Protein AF-A0A831Y9S1-F1 (afdb_monomer_lite)

Structure (mmCIF, N/CA/C/O backbone):
data_AF-A0A831Y9S1-F1
#
_entry.id   AF-A0A831Y9S1-F1
#
loop_
_atom_site.group_PDB
_atom_site.id
_atom_site.type_symbol
_atom_site.label_atom_id
_atom_site.label_alt_id
_atom_site.label_comp_id
_atom_site.label_asym_id
_atom_site.label_entity_id
_atom_site.label_seq_id
_atom_site.pdbx_PDB_ins_code
_atom_site.Cartn_x
_atom_site.Cartn_y
_atom_site.Cartn_z
_atom_site.occupancy
_atom_site.B_iso_or_equiv
_atom_site.auth_seq_id
_atom_site.auth_comp_id
_atom_site.auth_asym_id
_atom_site.auth_atom_id
_atom_site.pdbx_PDB_model_num
ATOM 1 N N . MET A 1 1 ? -21.520 7.016 -12.160 1.00 39.16 1 MET A N 1
ATOM 2 C CA . MET A 1 1 ? -20.364 7.307 -11.286 1.00 39.16 1 MET A CA 1
ATOM 3 C C . MET A 1 1 ? -19.129 7.430 -12.152 1.00 39.16 1 MET A C 1
ATOM 5 O O . MET A 1 1 ? -18.780 6.476 -12.834 1.00 39.16 1 MET A O 1
ATOM 9 N N . GLN A 1 2 ? -18.524 8.610 -12.191 1.00 40.22 2 GLN A N 1
ATOM 10 C CA . GLN A 1 2 ? -17.278 8.852 -12.910 1.00 40.22 2 GLN A CA 1
ATOM 11 C C . GLN A 1 2 ? -16.147 8.501 -11.933 1.00 40.22 2 GLN A C 1
ATOM 13 O O . GLN A 1 2 ? -15.988 9.160 -10.913 1.00 40.22 2 GLN A O 1
ATOM 18 N N . PHE A 1 3 ? -15.468 7.376 -12.159 1.00 49.06 3 PHE A N 1
ATOM 19 C CA . PHE A 1 3 ? -14.436 6.874 -11.249 1.00 49.06 3 PHE A CA 1
ATOM 20 C C . PHE A 1 3 ? -13.163 7.717 -11.389 1.00 49.06 3 PHE A C 1
ATOM 22 O O . PHE A 1 3 ? -12.496 7.660 -12.425 1.00 49.06 3 PHE A O 1
ATOM 29 N N . GLU A 1 4 ? -12.800 8.468 -10.349 1.00 58.16 4 GLU A N 1
ATOM 30 C CA . GLU A 1 4 ? -11.494 9.126 -10.264 1.00 58.16 4 GLU A CA 1
ATOM 31 C C . GLU A 1 4 ? -10.415 8.074 -9.981 1.00 58.16 4 GLU A C 1
ATOM 33 O O . GLU A 1 4 ? -10.063 7.794 -8.838 1.00 58.16 4 GLU A O 1
ATOM 38 N N . LYS A 1 5 ? -9.896 7.459 -11.051 1.00 59.75 5 LYS A N 1
ATOM 39 C CA . LYS A 1 5 ? -8.851 6.419 -10.995 1.00 59.75 5 LYS A CA 1
ATOM 40 C C . LYS A 1 5 ? -7.551 6.870 -10.304 1.00 59.75 5 LYS A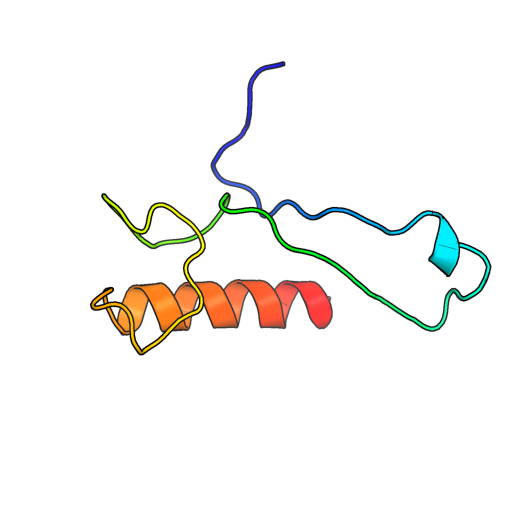 C 1
ATOM 42 O O . LYS A 1 5 ? -6.704 6.022 -10.0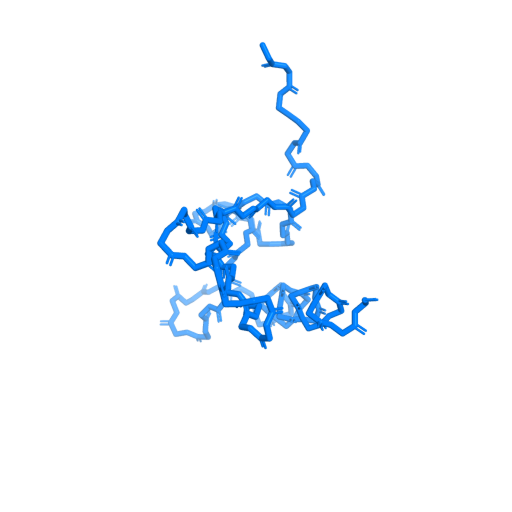35 1.00 59.75 5 LYS A O 1
ATOM 47 N N . SER A 1 6 ? -7.386 8.170 -10.055 1.00 73.38 6 SER A N 1
ATOM 48 C CA . SER A 1 6 ? -6.190 8.790 -9.481 1.00 73.38 6 SER A CA 1
ATOM 49 C C . SER A 1 6 ? -6.137 8.793 -7.951 1.00 73.38 6 SER A C 1
ATOM 51 O O . SER A 1 6 ? -5.100 9.159 -7.408 1.00 73.38 6 SER A O 1
ATOM 53 N N . LYS A 1 7 ? -7.207 8.409 -7.243 1.00 87.44 7 LYS A N 1
ATOM 54 C CA . LYS A 1 7 ? -7.240 8.430 -5.770 1.00 87.44 7 LYS A CA 1
ATOM 55 C C . LYS A 1 7 ? -7.124 7.031 -5.173 1.00 87.44 7 LYS A C 1
ATOM 57 O O . LYS A 1 7 ? -7.647 6.069 -5.740 1.00 87.44 7 LYS A O 1
ATOM 62 N N . LEU A 1 8 ? -6.464 6.943 -4.013 1.00 93.69 8 LEU A N 1
ATOM 63 C CA . LEU A 1 8 ? -6.523 5.755 -3.163 1.00 93.69 8 LEU A CA 1
ATOM 64 C C . LEU A 1 8 ? -7.976 5.496 -2.765 1.00 93.69 8 LEU A C 1
ATOM 66 O O . LEU A 1 8 ? -8.745 6.419 -2.499 1.00 93.69 8 LEU A O 1
ATOM 70 N N . GLN A 1 9 ? -8.344 4.223 -2.756 1.00 94.31 9 GLN A N 1
ATOM 71 C CA . GLN A 1 9 ? -9.663 3.757 -2.353 1.00 94.31 9 GLN A CA 1
ATOM 72 C C . GLN A 1 9 ? -9.488 2.519 -1.489 1.00 94.31 9 GLN A C 1
ATOM 74 O O . GLN A 1 9 ? -8.597 1.707 -1.749 1.00 94.31 9 GLN A O 1
ATOM 79 N N . TRP A 1 10 ? -10.351 2.351 -0.499 1.00 95.31 10 TRP A N 1
ATOM 80 C CA . TRP A 1 10 ? -10.361 1.183 0.367 1.00 95.31 10 TRP A CA 1
ATOM 81 C C . TRP A 1 10 ? -11.787 0.797 0.742 1.00 95.31 10 TRP A C 1
ATOM 83 O O . TRP A 1 10 ? -12.729 1.570 0.577 1.00 95.31 10 TRP A O 1
ATOM 93 N N . VAL A 1 11 ? -11.928 -0.434 1.220 1.00 95.62 11 VAL A N 1
ATOM 94 C CA . VAL A 1 11 ? -13.139 -0.918 1.879 1.00 95.62 11 VAL A CA 1
ATOM 95 C C . VAL A 1 11 ? -12.923 -0.848 3.381 1.00 95.62 11 VAL A C 1
ATOM 97 O O . VAL A 1 11 ? -11.859 -1.231 3.878 1.00 95.62 11 VAL A O 1
ATOM 100 N N . GLU A 1 12 ? -13.950 -0.376 4.074 1.00 94.12 12 GLU A N 1
ATOM 101 C CA . GLU A 1 12 ? -14.047 -0.373 5.528 1.00 94.12 12 GLU A CA 1
ATOM 102 C C . GLU A 1 12 ? -14.953 -1.510 5.988 1.00 94.12 12 GLU A C 1
ATOM 104 O O . GLU A 1 12 ? -15.828 -1.985 5.256 1.00 94.12 12 GLU A O 1
ATOM 109 N N . TYR A 1 13 ? -14.729 -1.959 7.214 1.00 94.31 13 TYR A N 1
ATOM 110 C CA . TYR A 1 13 ? -15.434 -3.099 7.768 1.00 94.31 13 TYR A CA 1
ATOM 111 C C . TYR A 1 13 ? -16.503 -2.633 8.741 1.00 94.31 13 TYR A C 1
ATOM 113 O O . TYR A 1 13 ? -16.193 -2.159 9.830 1.00 94.31 13 TYR A O 1
ATOM 121 N N . ASP A 1 14 ? -17.766 -2.871 8.392 1.00 94.19 14 ASP A N 1
ATOM 122 C CA . ASP A 1 14 ? -18.899 -2.606 9.285 1.00 94.19 14 ASP A CA 1
ATOM 123 C C . ASP A 1 14 ? -18.744 -3.289 10.652 1.00 94.19 14 ASP A C 1
ATOM 125 O O . ASP A 1 14 ? -19.148 -2.733 11.669 1.00 94.19 14 ASP A O 1
ATOM 129 N N . LEU A 1 15 ? -18.093 -4.457 10.679 1.00 95.44 15 LEU A N 1
ATOM 130 C CA . LEU A 1 15 ? -17.782 -5.216 11.892 1.00 95.44 15 LEU A CA 1
ATOM 131 C C . LEU A 1 15 ? -16.896 -4.446 12.889 1.00 95.44 15 LEU A C 1
ATOM 133 O O . LEU A 1 15 ? -16.903 -4.756 14.075 1.00 95.44 15 LEU A O 1
ATOM 137 N N . LEU A 1 16 ? -16.114 -3.473 12.420 1.00 94.81 16 LEU A N 1
ATOM 138 C CA . LEU A 1 16 ? -15.148 -2.736 13.238 1.00 94.81 16 LEU A CA 1
ATOM 139 C C . LEU A 1 16 ? -15.666 -1.366 13.694 1.00 94.81 16 LEU A C 1
ATOM 141 O O . LEU A 1 16 ? -14.951 -0.664 14.403 1.00 94.81 16 LEU A O 1
ATOM 145 N N . LYS A 1 17 ? -16.907 -0.990 13.347 1.00 92.56 17 LYS A N 1
ATOM 146 C CA . LYS A 1 17 ? -17.489 0.326 13.680 1.00 92.56 17 LYS A CA 1
ATOM 147 C C . LYS A 1 17 ? -17.486 0.639 15.179 1.00 92.56 17 LYS A C 1
ATOM 149 O O . LYS A 1 17 ? -17.276 1.789 15.554 1.00 92.56 17 LYS A O 1
ATOM 154 N N . ASP A 1 18 ? -17.661 -0.378 16.020 1.00 95.94 18 ASP A N 1
ATOM 155 C CA . ASP A 1 18 ? -17.691 -0.233 17.481 1.00 95.94 18 ASP A CA 1
ATOM 156 C C . ASP A 1 18 ? -16.287 -0.253 18.124 1.00 95.94 18 ASP A C 1
ATOM 158 O O . ASP A 1 18 ? -16.145 -0.112 19.341 1.00 95.94 18 ASP A O 1
ATOM 162 N N . HIS A 1 19 ? -15.230 -0.406 17.320 1.00 95.56 19 HIS A N 1
ATOM 163 C CA . HIS A 1 19 ? -13.837 -0.476 17.762 1.00 95.56 19 HIS A CA 1
ATOM 164 C C . HIS A 1 19 ? -12.986 0.637 17.120 1.00 95.56 19 HIS A C 1
ATOM 166 O O . HIS A 1 19 ? -12.079 0.344 16.344 1.00 95.56 19 HIS A O 1
ATOM 172 N N . PRO A 1 20 ? -13.202 1.920 17.478 1.00 89.38 20 PRO A N 1
ATOM 173 C CA . PRO A 1 20 ? -12.588 3.072 16.801 1.00 89.38 20 PRO A CA 1
ATOM 174 C C . PRO A 1 20 ? -11.060 3.167 16.942 1.00 89.38 20 PRO A C 1
ATOM 176 O O . PRO A 1 20 ? -10.426 3.958 16.254 1.00 89.38 20 PRO A O 1
ATOM 179 N N . VAL A 1 21 ? -10.453 2.383 17.838 1.00 93.06 21 VAL A N 1
ATOM 180 C CA . VAL A 1 21 ? -8.989 2.288 17.981 1.00 93.06 21 VAL A CA 1
ATOM 181 C C . VAL A 1 21 ? -8.340 1.413 16.904 1.00 93.06 21 VAL A C 1
ATOM 183 O O . VAL A 1 21 ? -7.118 1.402 16.786 1.00 93.06 21 VAL A O 1
ATOM 186 N N . ILE A 1 22 ? -9.138 0.650 16.152 1.00 92.12 22 ILE A N 1
ATOM 187 C CA . ILE A 1 22 ? -8.673 -0.221 15.074 1.00 92.12 22 ILE A CA 1
ATOM 188 C C . ILE A 1 22 ? -8.926 0.493 13.744 1.00 92.12 22 ILE A C 1
ATOM 190 O O . ILE A 1 22 ? -10.055 0.515 13.261 1.00 92.12 22 ILE A O 1
ATOM 194 N N . ASP A 1 23 ? -7.869 1.028 13.132 1.00 88.88 23 ASP A N 1
ATOM 195 C CA . ASP A 1 23 ? -7.910 1.473 11.735 1.00 88.88 23 ASP A CA 1
ATOM 196 C C . ASP A 1 23 ? -7.534 0.302 10.816 1.00 88.88 23 ASP A C 1
ATOM 198 O O . ASP A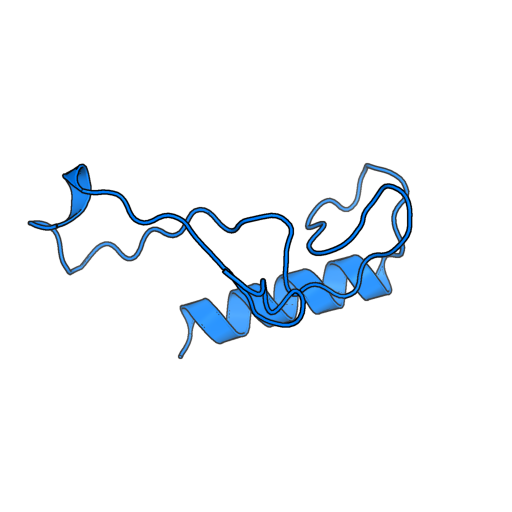 1 23 ? -6.392 -0.166 10.802 1.00 88.88 23 ASP A O 1
ATOM 202 N N . ALA A 1 24 ? -8.519 -0.219 10.085 1.00 92.56 24 ALA A N 1
ATOM 203 C CA . ALA A 1 24 ? -8.343 -1.336 9.168 1.00 92.56 24 ALA A CA 1
ATOM 204 C C . ALA A 1 24 ? -8.932 -1.002 7.797 1.00 92.56 24 ALA A C 1
ATOM 206 O O . ALA A 1 24 ? -10.149 -0.927 7.618 1.00 92.56 24 ALA A O 1
ATOM 207 N N . LYS A 1 25 ? -8.044 -0.886 6.808 1.00 93.62 25 LYS A N 1
ATOM 208 C CA . LYS A 1 25 ? -8.374 -0.548 5.423 1.00 93.62 25 LYS A CA 1
ATOM 209 C C . LYS A 1 25 ? -7.937 -1.670 4.490 1.00 93.62 25 LYS A C 1
ATOM 211 O O . LYS A 1 25 ? -6.768 -2.056 4.477 1.00 93.62 25 LYS A O 1
ATOM 216 N N . THR A 1 26 ? -8.851 -2.161 3.655 1.00 96.06 26 THR A N 1
ATOM 217 C CA . THR A 1 26 ? -8.476 -2.999 2.504 1.00 96.06 26 THR A CA 1
ATOM 218 C C . THR A 1 26 ? -8.410 -2.144 1.260 1.00 96.06 26 THR A C 1
ATOM 220 O O . THR A 1 26 ? -9.440 -1.818 0.670 1.00 96.06 26 THR A O 1
ATOM 223 N N . TYR A 1 27 ? -7.194 -1.788 0.859 1.00 96.38 27 TYR A N 1
ATOM 224 C CA . TYR A 1 27 ? -6.969 -0.968 -0.324 1.00 96.38 27 TYR A CA 1
ATOM 225 C C . TYR A 1 27 ? -7.368 -1.691 -1.615 1.00 96.38 27 TYR A C 1
ATOM 227 O O . TYR A 1 27 ? -7.101 -2.879 -1.813 1.00 96.38 27 TYR A O 1
ATOM 235 N N . LEU A 1 28 ? -8.008 -0.942 -2.509 1.00 95.69 28 LEU A N 1
ATOM 236 C CA . LEU A 1 28 ? -8.375 -1.366 -3.854 1.00 95.69 28 LEU A CA 1
ATOM 237 C C . LEU A 1 28 ? -7.229 -1.095 -4.838 1.00 95.69 28 LEU A C 1
ATOM 239 O O . LEU A 1 28 ? -6.269 -0.394 -4.541 1.00 95.69 28 LEU A O 1
ATOM 243 N N . ARG A 1 29 ? -7.340 -1.617 -6.064 1.00 95.25 29 ARG A N 1
ATOM 244 C CA . ARG A 1 29 ? -6.269 -1.533 -7.077 1.00 95.25 29 ARG A CA 1
ATOM 245 C C . ARG A 1 29 ? -6.010 -0.132 -7.655 1.00 95.25 29 ARG A C 1
ATOM 247 O O . ARG A 1 29 ? -5.169 -0.030 -8.549 1.00 95.25 29 ARG A O 1
ATOM 254 N N . HIS A 1 30 ? -6.736 0.903 -7.234 1.00 94.06 30 HIS A N 1
ATOM 255 C CA . HIS A 1 30 ? -6.714 2.259 -7.807 1.00 94.06 30 HIS A CA 1
ATOM 256 C C . HIS A 1 30 ? -5.739 3.197 -7.079 1.00 94.06 30 HIS A C 1
ATOM 258 O O . HIS A 1 30 ? -5.384 2.948 -5.931 1.00 94.06 30 HIS A O 1
ATOM 264 N N . GLY A 1 31 ? -5.332 4.285 -7.743 1.00 94.12 31 GLY A N 1
ATOM 265 C CA . GLY A 1 31 ? -4.532 5.348 -7.129 1.00 94.12 31 GLY A CA 1
ATOM 266 C C . GLY A 1 31 ? -3.036 5.064 -6.981 1.00 94.12 31 GLY A C 1
ATOM 267 O O . GLY A 1 31 ? -2.368 5.803 -6.266 1.00 94.12 31 GLY A O 1
ATOM 268 N N . GLY A 1 32 ? -2.506 4.020 -7.624 1.00 96.06 32 GLY A N 1
ATOM 269 C CA . GLY A 1 32 ? -1.072 3.720 -7.603 1.00 96.06 32 GLY A CA 1
ATOM 270 C C . GLY A 1 32 ? -0.328 4.098 -8.891 1.00 96.06 32 GLY A C 1
ATOM 271 O O . GLY A 1 32 ? -0.918 4.577 -9.859 1.00 96.06 32 GLY A O 1
ATOM 272 N N . ALA A 1 33 ? 0.981 3.860 -8.887 1.00 96.50 33 ALA A N 1
ATOM 273 C CA . ALA A 1 33 ? 1.944 4.199 -9.933 1.00 96.50 33 ALA A CA 1
ATOM 274 C C . ALA A 1 33 ? 2.361 3.008 -10.818 1.00 96.50 33 ALA A C 1
ATOM 276 O O . ALA A 1 33 ? 3.194 3.162 -11.710 1.00 96.50 33 ALA A O 1
ATOM 277 N N . SER A 1 34 ? 1.846 1.803 -10.561 1.00 97.38 34 SER A N 1
ATOM 278 C CA . SER A 1 34 ? 2.123 0.635 -11.403 1.00 97.38 34 SER A CA 1
ATOM 279 C C . SER A 1 34 ? 1.312 0.691 -12.699 1.00 97.38 34 SER A C 1
ATOM 281 O O . SER A 1 34 ? 0.203 1.226 -12.746 1.00 97.38 34 SER A O 1
ATOM 283 N N . GLU A 1 35 ? 1.838 0.086 -13.761 1.00 95.31 35 GLU A N 1
ATOM 284 C CA . GLU A 1 35 ? 1.250 0.141 -15.104 1.00 95.31 35 GLU A CA 1
ATOM 285 C C . GLU A 1 35 ? 0.917 -1.254 -15.665 1.00 95.31 35 GLU A C 1
ATOM 287 O O . GLU A 1 35 ? 1.237 -2.295 -15.083 1.00 95.31 35 GLU A O 1
ATOM 292 N N . ASN A 1 36 ? 0.279 -1.289 -16.842 1.00 94.62 36 ASN A N 1
ATOM 293 C CA . ASN A 1 36 ? -0.026 -2.510 -17.593 1.00 94.62 36 ASN A CA 1
ATOM 294 C C . ASN A 1 36 ? -0.787 -3.548 -16.744 1.00 94.62 36 ASN A C 1
ATOM 296 O O . ASN A 1 36 ? -1.808 -3.242 -16.129 1.00 94.62 36 ASN A O 1
ATOM 300 N N . LYS A 1 37 ? -0.295 -4.791 -16.692 1.00 95.88 37 LYS A N 1
ATOM 301 C CA . LYS A 1 37 ? -0.897 -5.887 -15.916 1.00 95.88 37 LYS A CA 1
ATOM 302 C C . LYS A 1 37 ? -0.855 -5.665 -14.398 1.00 95.88 37 LYS A C 1
ATOM 304 O O . LYS A 1 37 ? -1.579 -6.346 -13.678 1.00 95.88 37 LYS A O 1
ATOM 309 N N . PHE A 1 38 ? -0.039 -4.721 -13.926 1.00 96.94 38 PHE A N 1
ATOM 310 C CA . PHE A 1 38 ? 0.068 -4.337 -12.518 1.00 96.94 38 PHE A CA 1
ATOM 311 C C . PHE A 1 38 ? -0.712 -3.062 -12.191 1.00 96.94 38 PHE A C 1
ATOM 313 O O . PHE A 1 38 ? -0.688 -2.613 -11.046 1.00 96.94 38 PHE A O 1
ATOM 320 N N . PHE A 1 39 ? -1.424 -2.490 -13.169 1.00 94.44 39 PHE A N 1
ATOM 321 C CA . PHE A 1 39 ? -2.200 -1.276 -12.965 1.00 94.44 39 PHE A CA 1
ATOM 322 C C . PHE A 1 39 ? -3.209 -1.443 -11.798 1.00 94.44 39 PHE A C 1
ATOM 324 O O . PHE A 1 39 ? -4.045 -2.356 -11.827 1.00 94.44 39 PHE A O 1
ATOM 331 N N . SER A 1 40 ? -3.219 -0.598 -10.759 1.00 94.75 40 SER A N 1
ATOM 332 C CA . SER A 1 40 ? -2.342 0.569 -10.510 1.00 94.75 40 SER A CA 1
ATOM 333 C C . SER A 1 40 ? -1.602 0.540 -9.172 1.00 94.75 40 SER A C 1
ATOM 335 O O . SER A 1 40 ? -0.480 1.023 -9.090 1.00 94.75 40 SER A O 1
ATOM 337 N N . LEU A 1 41 ? -2.182 -0.060 -8.133 1.00 97.38 41 LEU A N 1
ATOM 338 C CA . LEU A 1 41 ? -1.617 -0.101 -6.783 1.00 97.38 41 LEU A CA 1
ATOM 339 C C . LEU A 1 41 ? -1.076 -1.499 -6.453 1.00 97.38 41 LEU A C 1
ATOM 341 O O . LEU A 1 41 ? -1.625 -2.217 -5.619 1.00 97.38 41 LEU A O 1
ATOM 345 N N . ASN A 1 42 ? -0.022 -1.931 -7.145 1.00 98.06 42 ASN A N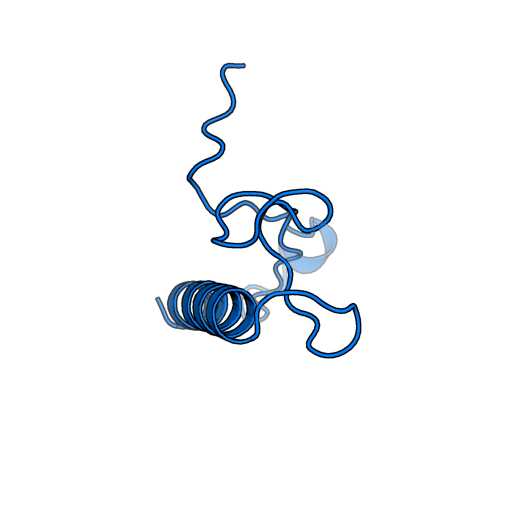 1
ATOM 346 C CA . ASN A 1 42 ? 0.654 -3.178 -6.797 1.00 98.06 42 ASN A CA 1
ATOM 347 C C . ASN A 1 42 ? 1.640 -2.959 -5.638 1.00 98.06 42 ASN A C 1
ATOM 349 O O . ASN A 1 42 ? 2.491 -2.073 -5.680 1.00 98.06 42 ASN A O 1
ATOM 353 N N . LEU A 1 43 ? 1.544 -3.812 -4.619 1.00 97.75 43 LEU A N 1
ATOM 354 C CA . LEU A 1 43 ? 2.379 -3.761 -3.416 1.00 97.75 43 LEU A CA 1
ATOM 355 C C . LEU A 1 43 ? 3.392 -4.911 -3.343 1.00 97.75 43 LEU A C 1
ATOM 357 O O . LEU A 1 43 ? 4.151 -4.990 -2.376 1.00 97.75 43 LEU A O 1
ATOM 361 N N . SER A 1 44 ? 3.404 -5.829 -4.314 1.00 97.31 44 SER A N 1
ATOM 362 C CA . SER A 1 44 ? 4.253 -7.023 -4.282 1.00 97.31 44 SER A CA 1
ATOM 363 C C . SER A 1 44 ? 5.588 -6.811 -4.993 1.00 97.31 44 SER A C 1
ATOM 365 O O . SER A 1 44 ? 5.624 -6.369 -6.138 1.00 97.31 44 SER A O 1
ATOM 367 N N . ASN A 1 45 ? 6.677 -7.241 -4.345 1.00 96.19 45 ASN A N 1
ATOM 368 C CA . ASN A 1 45 ? 8.028 -7.261 -4.924 1.00 96.19 45 ASN A CA 1
ATOM 369 C C . ASN A 1 45 ? 8.315 -8.517 -5.771 1.00 96.19 45 ASN A C 1
ATOM 371 O O . ASN A 1 45 ? 9.403 -8.634 -6.320 1.00 96.19 45 ASN A O 1
ATOM 375 N N . GLN A 1 46 ? 7.393 -9.484 -5.835 1.00 96.62 46 GLN A N 1
ATOM 376 C CA . GLN A 1 46 ? 7.685 -10.844 -6.326 1.00 96.62 46 GLN A CA 1
ATOM 377 C C . GLN A 1 46 ? 6.953 -11.213 -7.623 1.00 96.62 46 GLN A C 1
ATOM 379 O O . GLN A 1 46 ? 6.996 -12.356 -8.062 1.00 96.62 46 GLN A O 1
ATOM 384 N N . VAL A 1 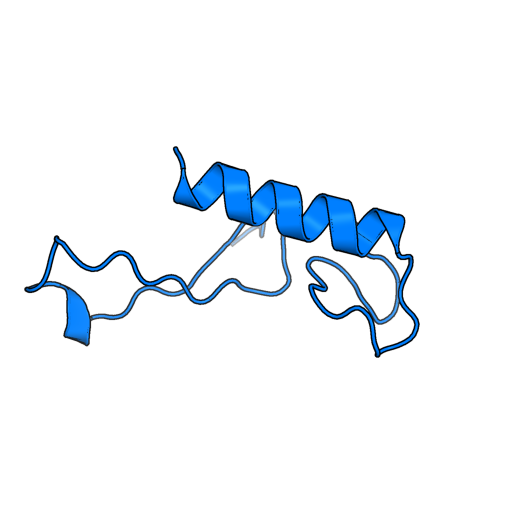47 ? 6.249 -10.260 -8.236 1.00 96.31 47 VAL A N 1
ATOM 385 C CA . VAL A 1 47 ? 5.377 -10.517 -9.398 1.00 96.31 47 VAL A CA 1
ATOM 386 C C . VAL A 1 47 ? 5.927 -9.956 -10.712 1.00 96.31 47 VAL A C 1
ATOM 388 O O . VAL A 1 47 ? 5.271 -10.076 -11.743 1.00 96.31 47 VAL A O 1
ATOM 391 N N . GLY A 1 48 ? 7.137 -9.385 -10.688 1.00 97.00 48 GLY A N 1
ATOM 392 C CA . GLY A 1 48 ? 7.815 -8.829 -11.866 1.00 97.00 48 GLY A CA 1
ATOM 393 C C . GLY A 1 48 ? 7.368 -7.417 -12.255 1.00 97.00 48 GLY A C 1
ATOM 394 O O . GLY A 1 48 ? 7.434 -7.071 -13.432 1.00 97.00 48 GLY A O 1
ATOM 395 N N . ASP A 1 49 ? 6.871 -6.638 -11.295 1.00 98.06 49 ASP A N 1
ATOM 396 C CA . ASP A 1 49 ? 6.567 -5.214 -11.476 1.00 98.06 49 ASP A CA 1
ATOM 397 C C . ASP A 1 49 ? 7.817 -4.342 -11.279 1.00 98.06 49 ASP A C 1
ATOM 399 O O . ASP A 1 49 ? 8.835 -4.805 -10.756 1.00 98.06 49 ASP A O 1
ATOM 403 N N . SER A 1 50 ? 7.729 -3.075 -11.680 1.00 97.81 50 SER A N 1
ATOM 404 C CA . SER A 1 50 ? 8.764 -2.070 -11.445 1.00 97.81 50 SER A CA 1
ATOM 405 C C . SER A 1 50 ? 9.008 -1.882 -9.938 1.00 97.81 50 SER A C 1
ATOM 407 O O . SER A 1 50 ? 8.074 -1.513 -9.216 1.00 97.81 50 SER A O 1
ATOM 409 N N . PRO A 1 51 ? 10.246 -2.078 -9.437 1.00 98.12 51 PRO A N 1
ATOM 410 C CA . PRO A 1 51 ? 10.570 -1.856 -8.027 1.00 98.12 51 PRO A CA 1
ATOM 411 C C . PRO A 1 51 ? 10.259 -0.432 -7.551 1.00 98.12 51 PRO A C 1
ATOM 413 O O . PRO A 1 51 ? 9.814 -0.251 -6.416 1.00 98.12 51 PRO A O 1
ATOM 416 N N . ASP A 1 52 ? 10.440 0.565 -8.422 1.00 98.25 52 ASP A N 1
ATOM 417 C CA . ASP A 1 52 ? 10.160 1.968 -8.111 1.00 98.25 52 ASP A CA 1
ATOM 418 C C . ASP A 1 52 ? 8.656 2.224 -7.973 1.00 98.25 52 ASP A C 1
ATOM 420 O O . ASP A 1 52 ? 8.233 2.845 -6.998 1.00 98.25 52 ASP A O 1
ATOM 424 N N . SER A 1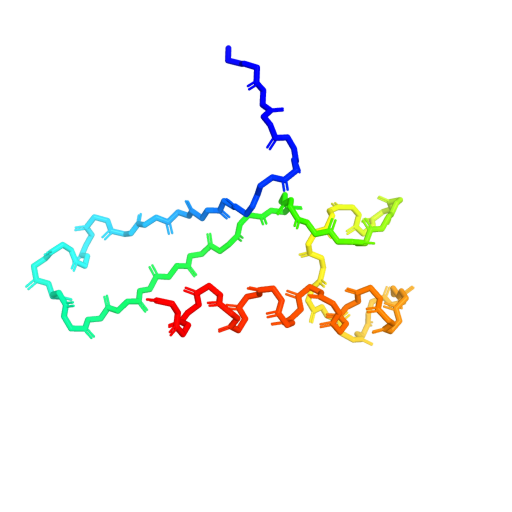 53 ? 7.833 1.677 -8.876 1.00 97.88 53 SER A N 1
ATOM 425 C CA . SER A 1 53 ? 6.370 1.783 -8.778 1.00 97.88 53 SER A CA 1
ATOM 426 C C . SER A 1 53 ? 5.850 1.119 -7.502 1.00 97.88 53 SER A C 1
ATOM 428 O O . SER A 1 53 ? 5.028 1.699 -6.794 1.00 97.88 53 SER A O 1
ATOM 430 N N . VAL A 1 54 ? 6.371 -0.062 -7.147 1.00 98.38 54 VAL A N 1
ATOM 431 C CA . VAL A 1 54 ? 5.987 -0.760 -5.908 1.00 98.38 54 VAL A CA 1
ATOM 432 C C . VAL A 1 54 ? 6.405 0.030 -4.667 1.00 98.38 54 VAL A C 1
ATOM 434 O O . VAL A 1 54 ? 5.641 0.105 -3.701 1.00 98.38 54 VAL A O 1
ATOM 437 N N . LYS A 1 55 ? 7.592 0.649 -4.679 1.00 98.38 55 LYS A N 1
ATOM 438 C CA . LYS A 1 55 ? 8.039 1.536 -3.599 1.00 98.38 55 LYS A CA 1
ATOM 439 C C . LYS A 1 55 ? 7.105 2.739 -3.451 1.00 98.38 55 LYS A C 1
ATOM 441 O O . LYS A 1 55 ? 6.605 2.961 -2.353 1.00 98.38 55 LYS A O 1
ATOM 446 N N . MET A 1 56 ? 6.806 3.444 -4.544 1.00 97.81 56 MET A N 1
ATOM 447 C CA . MET A 1 56 ? 5.875 4.579 -4.540 1.00 97.81 56 MET A CA 1
ATOM 448 C C . MET A 1 56 ? 4.494 4.180 -4.007 1.00 97.81 56 MET A C 1
ATOM 450 O O . MET A 1 56 ? 3.939 4.877 -3.165 1.00 97.81 56 MET A O 1
ATOM 454 N N . ASN A 1 57 ? 3.965 3.026 -4.424 1.00 97.81 57 ASN A N 1
ATOM 455 C CA . ASN A 1 57 ? 2.681 2.520 -3.933 1.00 97.81 57 ASN A CA 1
ATOM 456 C C . ASN A 1 57 ? 2.690 2.263 -2.422 1.00 97.81 57 ASN A C 1
ATOM 458 O O . ASN A 1 57 ? 1.720 2.574 -1.737 1.00 97.81 57 ASN A O 1
ATOM 462 N N . ARG A 1 58 ? 3.780 1.716 -1.876 1.00 97.56 58 ARG A N 1
ATOM 463 C CA . ARG A 1 58 ? 3.910 1.502 -0.427 1.00 97.56 58 ARG A CA 1
ATOM 464 C C . ARG A 1 58 ? 4.058 2.808 0.341 1.00 97.56 58 ARG A C 1
ATOM 466 O O . ARG A 1 58 ? 3.477 2.928 1.416 1.00 97.56 58 ARG A O 1
ATOM 473 N N . ASP A 1 59 ? 4.790 3.772 -0.207 1.00 97.44 59 ASP A N 1
ATOM 474 C CA . ASP A 1 59 ? 4.925 5.102 0.388 1.00 97.44 59 ASP A CA 1
ATOM 475 C C . ASP A 1 59 ? 3.568 5.831 0.413 1.00 97.44 59 ASP A C 1
ATOM 477 O O . ASP A 1 59 ? 3.226 6.447 1.421 1.00 97.44 59 ASP A O 1
ATOM 481 N N . LEU A 1 60 ? 2.742 5.680 -0.633 1.00 95.69 60 LEU A N 1
ATOM 482 C CA . LEU A 1 60 ? 1.359 6.176 -0.660 1.00 95.69 60 LEU A CA 1
ATOM 483 C C . LEU A 1 60 ? 0.509 5.585 0.475 1.00 95.69 60 LEU A C 1
ATOM 485 O O . LEU A 1 60 ? -0.126 6.339 1.207 1.00 95.69 60 LEU A O 1
ATOM 489 N N . ILE A 1 61 ? 0.535 4.259 0.660 1.00 95.69 61 ILE A N 1
ATOM 490 C CA . ILE A 1 61 ? -0.184 3.597 1.762 1.00 95.69 61 ILE A CA 1
ATOM 491 C C . ILE A 1 61 ? 0.325 4.067 3.124 1.00 95.69 61 ILE A C 1
ATOM 493 O O . ILE A 1 61 ? -0.458 4.349 4.025 1.00 95.69 61 ILE A O 1
ATOM 497 N N . LYS A 1 62 ? 1.645 4.171 3.286 1.00 95.69 62 LYS A N 1
ATOM 498 C CA . LYS A 1 62 ? 2.243 4.601 4.548 1.00 95.69 62 LYS A CA 1
ATOM 499 C C . LYS A 1 62 ? 1.804 6.016 4.925 1.00 95.69 62 LYS A C 1
ATOM 501 O O . LYS A 1 62 ? 1.482 6.244 6.085 1.00 95.69 62 LYS A O 1
ATOM 506 N N . ASN A 1 63 ? 1.763 6.931 3.959 1.00 94.25 63 ASN A N 1
ATOM 507 C CA . ASN A 1 63 ? 1.299 8.295 4.189 1.00 94.25 63 ASN A CA 1
ATOM 508 C C . ASN A 1 63 ? -0.195 8.344 4.545 1.00 94.25 63 ASN A C 1
ATOM 510 O O . ASN A 1 63 ? -0.565 9.138 5.398 1.00 94.25 63 ASN A O 1
ATOM 514 N N . ASP A 1 64 ? -1.034 7.493 3.946 1.00 93.31 64 ASP A N 1
ATOM 515 C CA . ASP A 1 64 ? -2.472 7.420 4.260 1.00 93.31 64 ASP A CA 1
ATOM 516 C C . ASP A 1 64 ? -2.759 6.884 5.672 1.00 93.31 64 ASP A C 1
ATOM 518 O O . ASP A 1 64 ? -3.687 7.344 6.326 1.00 93.31 64 ASP A O 1
ATOM 522 N N . ILE A 1 65 ? -1.962 5.927 6.156 1.00 90.00 65 ILE A N 1
ATOM 523 C CA . ILE A 1 65 ? -2.114 5.358 7.509 1.00 90.00 65 ILE A CA 1
ATOM 524 C C . ILE A 1 65 ? -1.567 6.310 8.589 1.00 90.00 65 ILE A C 1
ATOM 526 O O . ILE A 1 65 ? -1.952 6.224 9.751 1.00 90.00 65 ILE A O 1
ATOM 530 N N . GLN A 1 66 ? -0.625 7.186 8.231 1.00 84.69 66 GLN A N 1
ATOM 531 C CA . GLN A 1 66 ? 0.016 8.122 9.164 1.00 84.69 66 GLN A CA 1
ATOM 532 C C . GLN A 1 66 ? -0.639 9.512 9.212 1.00 84.69 66 GLN A C 1
ATOM 534 O O . GLN A 1 66 ? -0.243 10.311 10.063 1.00 84.69 66 GLN A O 1
ATOM 539 N N . ALA A 1 67 ? -1.563 9.808 8.296 1.00 68.44 67 ALA A N 1
ATOM 540 C CA . ALA A 1 67 ? -2.303 11.069 8.220 1.00 68.44 67 ALA A CA 1
ATOM 541 C C . ALA A 1 67 ? -3.473 11.105 9.211 1.00 68.44 67 ALA A C 1
ATOM 543 O O . ALA A 1 67 ? -3.701 12.198 9.779 1.00 68.44 67 ALA A O 1
#

Sequence (67 aa):
MQFEKSKLQWVEYDLLKDHPVIDAKTYLRHGGASENKFFSLNLSNQVGDSPDSVKMNRDLIKNDIQA

Radius of gyration: 13.4 Å; chains: 1; bounding box: 31×22×36 Å

Foldseek 3Di:
DPDPLQDWDWDDDPVCPVPVVDDDTHIDQGNFPWDDPSRGQDQDPPPPTDPVRNVRSVVVVVVVVVD

Secondary structure (DSSP, 8-state):
----TTS--EE--GGGTT-TT----EE-S-S-S--GGG-S----SSSS--HHHHHHHHHHHHHHHH-

pLDDT: mean 91.01, std 13.04, range [39.16, 98.38]